Protein AF-A0A5S9M866-F1 (afdb_monomer)

Organism: Bacillus safensis (NCBI:txid561879)

Radius of gyration: 21.75 Å; Cα contacts (8 Å, |Δi|>4): 40; chains: 1; bounding box: 40×24×72 Å

Solvent-accessible surface area (backbone atoms only — not comparable to full-atom values): 5400 Å² total; per-residue (Å²): 116,67,68,61,49,43,33,38,80,28,44,77,62,68,90,76,37,72,43,58,76,47,72,82,81,92,61,94,70,91,79,75,57,71,65,60,52,52,54,52,51,53,50,42,36,75,75,72,30,67,89,76,56,78,90,66,84,77,79,80,82,77,78,79,75,78,78,77,79,79,71,79,84,86,78,83,93,126

Secondary structure (DSSP, 8-state):
-HHHHHHHH-EE-GGG-EE--S--SS-------HHHHHHHHHHHHHHH-GGGS--S-PPP------------------

Sequence (78 aa):
MMIAQQLYEGIDLGKEGTVGLITYMRTDSTRISNTAIEEVSAFIDQTYGKNFLNTTKRPAKRMKMHKMLTKPSARLLR

Structure (mmCIF, N/CA/C/O backbone):
data_AF-A0A5S9M866-F1
#
_entry.id   AF-A0A5S9M866-F1
#
loop_
_atom_site.group_PDB
_atom_site.id
_atom_site.type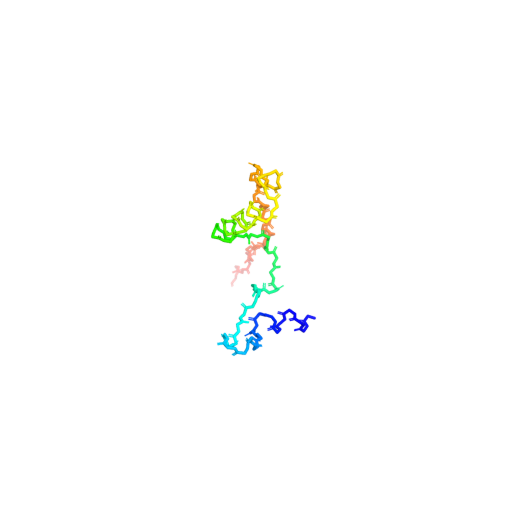_symbol
_atom_site.label_atom_id
_atom_site.label_alt_id
_atom_site.label_comp_id
_atom_site.label_asym_id
_atom_site.label_entity_id
_atom_site.label_seq_id
_atom_site.pdbx_PDB_ins_code
_atom_site.Cartn_x
_atom_site.Cartn_y
_atom_site.Cartn_z
_atom_site.occupancy
_atom_site.B_iso_or_equiv
_atom_site.auth_seq_id
_atom_site.auth_comp_id
_atom_site.auth_asym_id
_atom_site.auth_atom_id
_atom_site.pdbx_PDB_model_num
ATOM 1 N N . MET A 1 1 ? 6.756 9.619 -13.832 1.00 80.81 1 MET A N 1
ATOM 2 C CA . MET A 1 1 ? 6.549 8.302 -13.183 1.00 80.81 1 MET A CA 1
ATOM 3 C C . MET A 1 1 ? 7.855 7.639 -12.719 1.00 80.81 1 MET A C 1
ATOM 5 O O . MET A 1 1 ? 7.852 6.439 -12.501 1.00 80.81 1 MET A O 1
ATOM 9 N N . MET A 1 2 ? 8.959 8.378 -12.525 1.00 92.00 2 MET A N 1
ATOM 10 C CA . MET A 1 2 ? 10.233 7.770 -12.095 1.00 92.00 2 MET A CA 1
ATOM 11 C C . MET A 1 2 ? 10.185 7.225 -10.663 1.00 92.00 2 MET A C 1
ATOM 13 O O . MET A 1 2 ? 10.567 6.088 -10.442 1.00 92.00 2 MET A O 1
ATOM 17 N N . ILE A 1 3 ? 9.647 7.999 -9.716 1.00 96.06 3 ILE A N 1
ATOM 18 C CA . ILE A 1 3 ? 9.627 7.611 -8.295 1.00 96.06 3 ILE A CA 1
ATOM 19 C C . ILE A 1 3 ? 8.840 6.309 -8.085 1.00 96.06 3 ILE A C 1
ATOM 21 O O . ILE A 1 3 ? 9.318 5.385 -7.446 1.00 96.06 3 I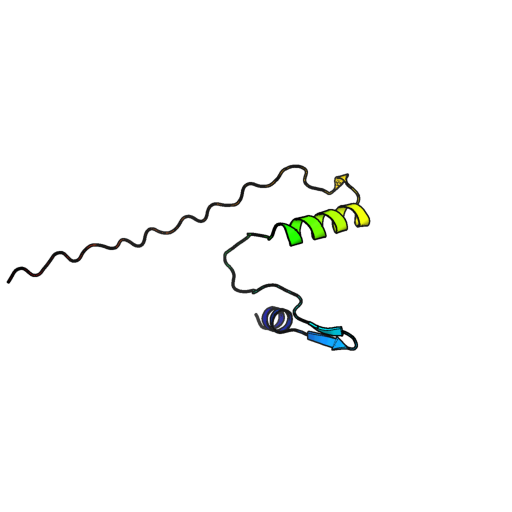LE A O 1
ATOM 25 N N . ALA A 1 4 ? 7.649 6.197 -8.680 1.00 96.00 4 ALA A N 1
ATOM 26 C CA . ALA A 1 4 ? 6.838 4.986 -8.570 1.00 96.00 4 ALA A CA 1
ATOM 27 C C . ALA A 1 4 ? 7.511 3.755 -9.209 1.00 96.00 4 ALA A C 1
ATOM 29 O O . ALA A 1 4 ? 7.363 2.656 -8.690 1.00 96.00 4 ALA A O 1
ATOM 30 N N . GLN A 1 5 ? 8.268 3.932 -10.302 1.00 96.19 5 GLN A N 1
ATOM 31 C CA . GLN A 1 5 ? 9.050 2.840 -10.896 1.00 96.19 5 GLN A CA 1
ATOM 32 C C . GLN A 1 5 ? 10.084 2.315 -9.893 1.00 96.19 5 GLN A C 1
ATOM 34 O O . GLN A 1 5 ? 10.135 1.114 -9.656 1.00 96.19 5 GLN A O 1
ATOM 39 N N . GLN A 1 6 ? 10.835 3.216 -9.253 1.00 95.38 6 GLN A N 1
ATOM 40 C CA . GLN A 1 6 ? 11.852 2.854 -8.261 1.00 95.38 6 GLN A CA 1
ATOM 41 C C . GLN A 1 6 ? 11.243 2.136 -7.053 1.00 95.38 6 GLN A C 1
ATOM 43 O O . GLN A 1 6 ? 11.778 1.136 -6.597 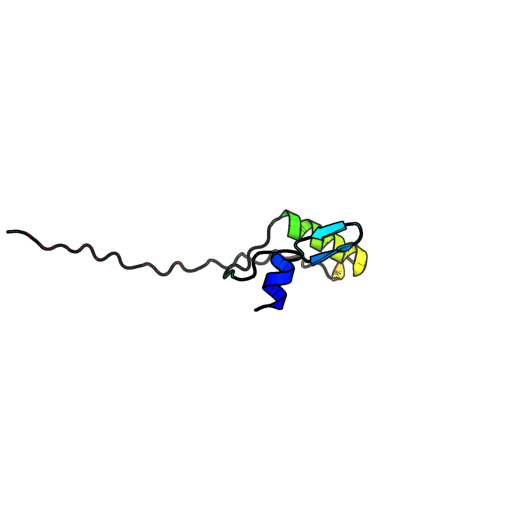1.00 95.38 6 GLN A O 1
ATOM 48 N N . LEU A 1 7 ? 10.088 2.593 -6.561 1.00 96.81 7 LEU A N 1
ATOM 49 C CA . LEU A 1 7 ? 9.403 1.934 -5.444 1.00 96.81 7 LEU A CA 1
ATOM 50 C C . LEU A 1 7 ? 8.887 0.530 -5.801 1.00 96.81 7 LEU A C 1
ATOM 52 O O . LEU A 1 7 ? 8.777 -0.308 -4.912 1.00 96.81 7 LEU A O 1
ATOM 56 N N . TYR A 1 8 ? 8.549 0.274 -7.069 1.00 96.62 8 TYR A N 1
ATOM 57 C CA . TYR A 1 8 ? 8.109 -1.044 -7.537 1.00 96.62 8 TYR A CA 1
ATOM 58 C C . TYR A 1 8 ? 9.288 -1.999 -7.777 1.00 96.62 8 TYR A C 1
ATOM 60 O O . TYR A 1 8 ? 9.230 -3.152 -7.362 1.00 96.62 8 TYR A O 1
ATOM 68 N N . GLU A 1 9 ? 10.349 -1.525 -8.438 1.00 95.69 9 GLU A N 1
ATOM 69 C CA . GLU A 1 9 ? 11.571 -2.310 -8.695 1.00 95.69 9 GLU A CA 1
ATOM 70 C C . GLU A 1 9 ? 12.349 -2.598 -7.412 1.00 95.69 9 GLU A C 1
ATOM 72 O O . GLU A 1 9 ? 12.993 -3.639 -7.288 1.00 95.69 9 GLU A O 1
ATOM 77 N N . GLY A 1 10 ? 12.228 -1.690 -6.450 1.00 95.00 10 GLY A N 1
ATOM 78 C CA . GLY A 1 10 ? 12.740 -1.820 -5.108 1.00 95.00 10 GLY A CA 1
ATOM 79 C C . GLY A 1 10 ? 13.772 -0.759 -4.774 1.00 95.00 10 GLY A C 1
ATOM 80 O O . GLY A 1 10 ? 14.510 -0.262 -5.627 1.00 95.00 10 GLY A O 1
ATOM 81 N N . ILE A 1 11 ? 13.812 -0.417 -3.492 1.00 94.38 11 ILE A N 1
ATOM 82 C CA . ILE A 1 11 ? 14.819 0.477 -2.931 1.00 94.38 11 ILE A CA 1
ATOM 83 C C . ILE A 1 11 ? 15.652 -0.281 -1.905 1.00 94.38 11 ILE A C 1
ATOM 85 O O . ILE A 1 11 ? 15.159 -1.210 -1.266 1.00 94.38 11 ILE A O 1
ATOM 89 N N . ASP A 1 12 ? 16.918 0.099 -1.770 1.00 94.56 12 ASP A N 1
ATOM 90 C CA . ASP A 1 12 ? 17.793 -0.462 -0.747 1.00 94.56 12 ASP A CA 1
ATOM 91 C C . ASP A 1 12 ? 17.409 0.095 0.633 1.00 94.56 12 ASP A C 1
ATOM 93 O O . ASP A 1 12 ? 17.503 1.301 0.879 1.00 94.56 12 ASP A O 1
ATOM 97 N N . LEU A 1 13 ? 16.955 -0.792 1.520 1.00 93.19 13 LEU A N 1
ATOM 98 C CA . LEU A 1 13 ? 16.615 -0.501 2.915 1.00 93.19 13 LEU A CA 1
ATOM 99 C C . LEU A 1 13 ? 17.750 -0.899 3.878 1.00 93.19 13 LEU A C 1
ATOM 101 O O . LEU A 1 13 ? 17.546 -1.078 5.083 1.00 93.19 13 LEU A O 1
ATOM 105 N N . GLY A 1 14 ? 18.972 -1.045 3.364 1.00 91.94 14 GLY A N 1
ATOM 106 C CA . GLY A 1 14 ? 20.160 -1.363 4.141 1.00 91.94 14 GLY A CA 1
ATOM 107 C C . GLY A 1 14 ? 20.138 -2.809 4.621 1.00 91.94 14 GLY A C 1
ATOM 108 O O . GLY A 1 14 ? 20.485 -3.725 3.883 1.00 91.94 14 GLY A O 1
ATOM 109 N N . LYS A 1 15 ? 19.740 -3.040 5.879 1.00 89.75 15 LYS A N 1
ATOM 110 C CA . LYS A 1 15 ? 19.763 -4.392 6.474 1.00 89.75 15 LYS A CA 1
ATOM 111 C C . LYS A 1 15 ? 18.717 -5.334 5.877 1.00 89.75 15 LYS A C 1
ATOM 113 O O . LYS A 1 15 ? 18.916 -6.543 5.913 1.00 89.75 15 LYS A O 1
ATOM 118 N N . GLU A 1 16 ? 17.627 -4.786 5.350 1.00 86.75 16 GLU A N 1
ATOM 119 C CA . GLU A 1 16 ? 16.542 -5.554 4.724 1.00 86.75 16 GLU A CA 1
ATOM 120 C C . GLU A 1 16 ? 16.794 -5.816 3.228 1.00 86.75 16 GLU A C 1
ATOM 122 O O . GLU A 1 16 ? 16.042 -6.550 2.591 1.00 86.75 16 GLU A O 1
ATOM 127 N N . GLY A 1 17 ? 17.882 -5.264 2.675 1.00 92.50 17 GLY A N 1
ATOM 128 C CA . GLY A 1 17 ? 18.223 -5.371 1.261 1.00 92.50 17 GLY A CA 1
ATOM 129 C C . GLY A 1 17 ? 17.276 -4.579 0.360 1.00 92.50 17 GLY A C 1
ATOM 130 O O . GLY A 1 17 ? 16.655 -3.599 0.773 1.00 92.50 17 GLY A O 1
ATOM 131 N N . THR A 1 18 ? 17.186 -4.992 -0.904 1.00 94.69 18 THR A N 1
ATOM 132 C CA . THR A 1 18 ? 16.323 -4.345 -1.899 1.00 94.69 18 THR A CA 1
ATOM 133 C C . THR A 1 18 ? 14.888 -4.849 -1.783 1.00 94.69 18 THR A C 1
ATOM 135 O O . THR A 1 18 ? 14.627 -6.031 -2.012 1.00 94.69 18 THR A O 1
ATOM 138 N N . VAL A 1 19 ? 13.953 -3.949 -1.469 1.00 96.06 19 VAL A N 1
ATOM 139 C CA . VAL A 1 19 ? 12.541 -4.289 -1.238 1.00 96.06 19 VAL A CA 1
ATOM 140 C C . VAL A 1 19 ? 11.624 -3.455 -2.126 1.00 96.06 19 VAL A C 1
ATOM 142 O O . VAL A 1 19 ? 11.739 -2.229 -2.178 1.00 96.06 19 VAL A O 1
ATOM 145 N N . GLY A 1 20 ? 10.684 -4.122 -2.801 1.00 95.56 20 GLY A N 1
ATOM 146 C CA . GLY A 1 20 ? 9.579 -3.482 -3.517 1.00 95.56 20 GLY A CA 1
ATOM 147 C C . GLY A 1 20 ? 8.511 -2.988 -2.541 1.00 95.56 20 GLY A C 1
ATOM 148 O O . GLY A 1 20 ? 7.930 -3.777 -1.799 1.00 95.56 20 GLY A O 1
ATOM 149 N N . LEU A 1 21 ? 8.248 -1.684 -2.542 1.00 95.75 21 LEU A N 1
ATOM 150 C CA . LEU A 1 21 ? 7.383 -1.013 -1.566 1.00 95.75 21 LEU A CA 1
ATOM 151 C C . LEU A 1 21 ? 5.952 -0.780 -2.052 1.00 95.75 21 LEU A C 1
ATOM 153 O O . LEU A 1 21 ? 5.059 -0.528 -1.245 1.00 95.75 21 LEU A O 1
ATOM 157 N N . ILE A 1 22 ? 5.721 -0.826 -3.363 1.00 96.75 22 ILE A N 1
ATOM 158 C CA . ILE A 1 22 ? 4.389 -0.645 -3.945 1.00 96.75 22 ILE A CA 1
ATOM 159 C C . ILE A 1 22 ? 4.079 -1.740 -4.961 1.00 96.75 22 ILE A C 1
ATOM 161 O O . ILE A 1 22 ? 4.970 -2.342 -5.555 1.00 96.75 22 ILE A O 1
ATOM 165 N N . THR A 1 23 ? 2.791 -1.959 -5.218 1.00 96.31 23 THR A N 1
ATOM 166 C CA . THR A 1 23 ? 2.335 -2.770 -6.352 1.00 96.31 23 THR A CA 1
ATOM 167 C C . THR A 1 23 ? 2.558 -2.050 -7.681 1.00 96.31 23 THR A C 1
ATOM 169 O O . THR A 1 23 ? 2.808 -0.846 -7.721 1.00 96.31 23 THR A O 1
ATOM 172 N N . TYR A 1 24 ? 2.385 -2.774 -8.788 1.00 95.69 24 TYR A N 1
ATOM 173 C CA . TYR A 1 24 ? 2.545 -2.220 -10.129 1.00 95.69 24 TYR A CA 1
ATOM 174 C C . TYR A 1 24 ? 1.724 -0.937 -10.341 1.00 95.69 24 TYR A C 1
ATOM 176 O O . TYR A 1 24 ? 0.497 -0.921 -10.247 1.00 95.69 24 TYR A O 1
ATOM 184 N N . MET A 1 25 ? 2.426 0.150 -10.646 1.00 95.62 25 MET A N 1
ATOM 185 C CA . MET A 1 25 ? 1.891 1.511 -10.720 1.00 95.62 25 MET A CA 1
ATOM 186 C C . MET A 1 25 ? 1.058 1.801 -11.976 1.00 95.62 25 MET A C 1
ATOM 188 O O . MET A 1 25 ? 0.323 2.785 -12.004 1.00 95.62 25 MET A O 1
ATOM 192 N N . ARG A 1 26 ? 1.160 0.983 -13.033 1.00 94.94 26 ARG A N 1
ATOM 193 C CA . ARG A 1 26 ? 0.349 1.138 -14.256 1.00 94.94 26 ARG A CA 1
ATOM 194 C C . ARG A 1 26 ? -0.836 0.176 -14.221 1.00 94.94 26 ARG A C 1
ATOM 196 O O . ARG A 1 26 ? -0.871 -0.808 -14.952 1.00 94.94 26 ARG A O 1
ATOM 203 N N . THR A 1 27 ? -1.794 0.463 -13.350 1.00 94.31 27 THR A N 1
ATOM 204 C CA . THR A 1 27 ? -3.032 -0.309 -13.192 1.00 94.31 27 THR A CA 1
ATOM 205 C C . THR A 1 27 ? -4.248 0.603 -13.334 1.00 94.31 27 THR A C 1
ATOM 207 O O . THR A 1 27 ? -4.240 1.740 -12.867 1.00 94.31 27 THR A O 1
ATOM 210 N N . ASP A 1 28 ? -5.298 0.113 -13.984 1.00 94.94 28 ASP A N 1
ATOM 211 C CA . ASP A 1 28 ? -6.630 0.729 -14.029 1.00 94.94 28 ASP A CA 1
ATOM 212 C C . ASP A 1 28 ? -7.582 0.133 -12.971 1.00 94.94 28 ASP A C 1
ATOM 214 O O . ASP A 1 28 ? -8.729 0.566 -12.821 1.00 94.94 28 ASP A O 1
ATOM 218 N N . SER A 1 29 ? -7.099 -0.851 -12.211 1.00 92.06 29 SER A N 1
ATOM 219 C CA . SER A 1 29 ? -7.850 -1.551 -11.180 1.00 92.06 29 SER A CA 1
ATOM 220 C C . SER A 1 29 ? -7.731 -0.856 -9.827 1.00 92.06 29 SER A C 1
ATOM 222 O O . SER A 1 29 ? -6.638 -0.569 -9.347 1.00 92.06 29 SER A O 1
ATOM 224 N N . THR A 1 30 ? -8.870 -0.673 -9.155 1.00 92.25 30 THR A N 1
ATOM 225 C CA . THR A 1 30 ? -8.941 -0.270 -7.739 1.00 92.25 30 THR A CA 1
ATOM 226 C C . THR A 1 30 ? -9.161 -1.472 -6.814 1.00 92.25 30 THR A C 1
ATOM 228 O O . THR A 1 30 ? -9.677 -1.322 -5.706 1.00 92.25 30 THR A O 1
ATOM 231 N N . ARG A 1 31 ? -8.888 -2.691 -7.298 1.00 91.56 31 ARG A N 1
ATOM 232 C CA . ARG A 1 31 ? -9.072 -3.930 -6.536 1.00 91.56 31 ARG A CA 1
ATOM 233 C C . ARG A 1 31 ? -7.909 -4.126 -5.566 1.00 91.56 31 ARG A C 1
ATOM 235 O O . ARG A 1 31 ? -6.755 -4.028 -5.960 1.00 91.56 31 ARG A O 1
ATOM 242 N N . ILE A 1 32 ? -8.235 -4.508 -4.337 1.00 91.44 32 ILE A N 1
ATOM 243 C CA . ILE A 1 32 ? -7.280 -4.834 -3.273 1.00 91.44 32 ILE A CA 1
ATOM 244 C C . ILE A 1 32 ? -7.459 -6.320 -2.915 1.00 91.44 32 ILE A C 1
ATOM 246 O O . ILE A 1 32 ? -8.573 -6.844 -3.023 1.00 91.44 32 ILE A O 1
ATOM 250 N N . SER A 1 33 ? -6.382 -7.033 -2.568 1.00 93.81 33 SER A N 1
ATOM 251 C CA . SER A 1 33 ? -6.470 -8.421 -2.089 1.00 93.81 33 SER A CA 1
ATOM 252 C C . SER A 1 33 ? -7.104 -8.482 -0.696 1.00 93.81 33 SER A C 1
ATOM 254 O O . SER A 1 33 ? -7.024 -7.529 0.073 1.00 93.81 33 SER A O 1
ATOM 256 N N . ASN A 1 34 ? -7.713 -9.619 -0.347 1.00 92.50 34 ASN A N 1
ATOM 257 C CA . ASN A 1 34 ? -8.280 -9.796 0.993 1.00 92.50 34 ASN A CA 1
ATOM 258 C C . ASN A 1 34 ? -7.199 -9.708 2.083 1.00 92.50 34 ASN A C 1
ATOM 260 O O . ASN A 1 34 ? -7.444 -9.093 3.111 1.00 92.50 34 ASN A O 1
ATOM 264 N N . THR A 1 35 ? -5.992 -10.220 1.814 1.00 95.00 35 THR A N 1
ATOM 265 C CA . THR A 1 35 ? -4.850 -10.152 2.740 1.00 95.00 35 THR A CA 1
ATOM 266 C C . THR A 1 35 ? -4.472 -8.713 3.087 1.00 95.00 35 THR A C 1
ATOM 268 O O . THR A 1 35 ? -4.440 -8.353 4.256 1.00 95.00 35 THR A O 1
ATOM 271 N N . ALA A 1 36 ? -4.309 -7.847 2.081 1.00 94.94 36 ALA A N 1
ATOM 272 C CA . ALA A 1 36 ? -3.984 -6.440 2.305 1.00 94.94 36 ALA A CA 1
ATOM 273 C C . ALA A 1 36 ? -5.121 -5.690 3.024 1.00 94.94 36 ALA A C 1
ATOM 275 O O . ALA A 1 36 ? -4.865 -4.778 3.804 1.00 94.94 36 ALA A O 1
ATOM 276 N N . ILE A 1 37 ? -6.385 -6.069 2.789 1.00 92.75 37 ILE A N 1
ATOM 277 C CA . ILE A 1 37 ? -7.532 -5.496 3.514 1.00 92.75 37 ILE A CA 1
ATOM 278 C C . ILE A 1 37 ? -7.475 -5.870 5.001 1.00 92.75 37 ILE A C 1
ATOM 280 O O . ILE A 1 37 ? -7.719 -5.010 5.847 1.00 92.75 37 ILE A O 1
ATOM 284 N N . GLU A 1 38 ? -7.177 -7.128 5.320 1.00 93.81 38 GLU A N 1
ATOM 285 C CA . GLU A 1 38 ? -7.075 -7.618 6.699 1.00 93.81 38 GLU A CA 1
ATOM 286 C C . GLU A 1 38 ? -5.912 -6.953 7.445 1.00 93.81 38 GLU A C 1
ATOM 288 O O . GLU A 1 38 ? -6.120 -6.412 8.532 1.00 93.81 38 GLU A O 1
ATOM 293 N N . GLU A 1 39 ? -4.730 -6.892 6.826 1.00 96.00 39 GLU A N 1
ATOM 294 C CA . GLU A 1 39 ? -3.537 -6.239 7.382 1.00 96.00 39 GLU A CA 1
ATOM 295 C C . GLU A 1 39 ? -3.775 -4.750 7.665 1.00 96.00 39 GLU A C 1
ATOM 297 O O . GLU A 1 39 ? -3.526 -4.272 8.774 1.00 96.00 39 GLU A O 1
ATOM 302 N N . VAL A 1 40 ? -4.331 -4.013 6.697 1.00 94.75 40 VAL A N 1
ATOM 303 C CA . VAL A 1 40 ? -4.638 -2.584 6.869 1.00 94.75 40 VAL A CA 1
ATOM 304 C C . VAL A 1 40 ? -5.718 -2.369 7.929 1.00 94.75 40 VAL A C 1
ATOM 306 O O . VAL A 1 40 ? -5.629 -1.420 8.706 1.00 94.75 40 VAL A O 1
ATOM 309 N N . SER A 1 41 ? -6.727 -3.240 8.002 1.00 93.31 41 SER A N 1
ATOM 310 C CA . SER A 1 41 ? -7.774 -3.131 9.0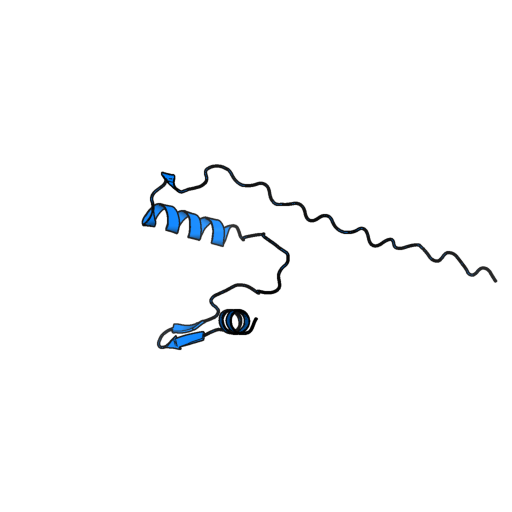28 1.00 93.31 41 SER A CA 1
ATOM 311 C C . SER A 1 41 ? -7.200 -3.331 10.432 1.00 93.31 41 SER A C 1
ATOM 313 O O . SER A 1 41 ? -7.523 -2.565 11.339 1.00 93.31 41 SER A O 1
ATOM 315 N N . ALA A 1 42 ? -6.305 -4.305 10.610 1.00 95.12 42 ALA A N 1
ATOM 316 C CA . ALA A 1 42 ? -5.609 -4.509 11.877 1.00 95.12 42 ALA A CA 1
ATOM 317 C C . ALA A 1 42 ? -4.729 -3.301 12.241 1.00 95.12 42 ALA A C 1
ATOM 319 O O . ALA A 1 42 ? -4.780 -2.824 13.375 1.00 95.12 42 ALA A O 1
ATOM 320 N N . PHE A 1 43 ? -3.982 -2.760 11.272 1.00 96.50 43 PHE A N 1
ATOM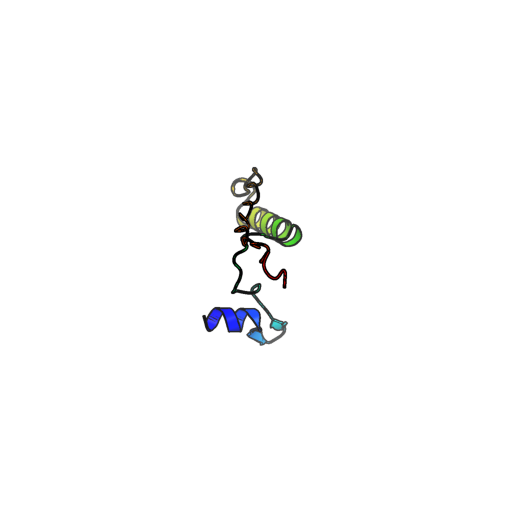 321 C CA . PHE A 1 43 ? -3.156 -1.569 11.473 1.00 96.50 43 PHE A CA 1
ATOM 322 C C . PHE A 1 43 ? -3.985 -0.345 11.889 1.00 96.50 43 PHE A C 1
ATOM 324 O O . PHE A 1 43 ? -3.599 0.382 12.807 1.00 96.50 43 PHE A O 1
ATOM 331 N N . ILE A 1 44 ? -5.138 -0.120 11.247 1.00 95.00 44 ILE A N 1
ATOM 332 C CA . ILE A 1 44 ? -6.027 1.000 11.580 1.00 95.00 44 ILE A CA 1
ATOM 333 C C . ILE A 1 44 ? -6.606 0.836 12.985 1.00 95.00 44 ILE A C 1
ATOM 335 O O . ILE A 1 44 ? -6.621 1.807 13.740 1.00 95.00 44 ILE A O 1
ATOM 339 N N . ASP A 1 45 ? -7.051 -0.369 13.351 1.00 94.19 45 ASP A N 1
ATOM 340 C CA . ASP A 1 45 ? -7.580 -0.631 14.693 1.00 94.19 45 ASP A CA 1
ATOM 341 C C . ASP A 1 45 ? -6.529 -0.337 15.771 1.00 94.19 45 ASP A C 1
ATOM 343 O O . ASP A 1 45 ? -6.794 0.389 16.725 1.00 94.19 45 ASP A O 1
ATOM 347 N N . GLN A 1 46 ? -5.301 -0.822 15.575 1.00 96.38 46 GLN A N 1
ATOM 348 C CA . GLN A 1 46 ? -4.209 -0.629 16.532 1.00 96.38 46 GLN A CA 1
ATOM 349 C C . GLN A 1 46 ? -3.755 0.831 16.640 1.00 96.38 46 GLN A C 1
ATOM 351 O O . GLN A 1 46 ? -3.423 1.289 17.730 1.00 96.38 46 GLN A O 1
ATOM 356 N N . THR A 1 47 ? -3.734 1.559 15.523 1.00 97.19 47 THR A N 1
ATOM 357 C CA . THR A 1 47 ? -3.147 2.908 15.466 1.00 97.19 47 THR A CA 1
ATOM 358 C C . THR A 1 47 ? -4.164 4.010 15.763 1.00 97.19 47 THR A C 1
ATOM 360 O O . THR A 1 47 ? -3.821 5.016 16.381 1.00 97.19 47 THR A O 1
ATOM 363 N N . TYR A 1 48 ? -5.414 3.840 15.326 1.00 94.94 48 TYR A N 1
ATOM 364 C CA . TYR A 1 48 ? -6.450 4.881 15.369 1.00 94.94 48 TYR A CA 1
ATOM 365 C C . TYR A 1 48 ? -7.716 4.447 16.124 1.00 94.94 48 TYR A C 1
ATOM 367 O O . TYR A 1 48 ? -8.526 5.294 16.505 1.00 94.94 48 TYR A O 1
ATOM 375 N N . GLY A 1 49 ? -7.890 3.146 16.369 1.00 91.19 49 GLY A N 1
ATOM 376 C CA . GLY A 1 49 ? -9.054 2.573 17.037 1.00 91.19 49 GLY A CA 1
ATOM 377 C C . GLY A 1 49 ? -10.212 2.232 16.094 1.00 91.19 49 GLY A C 1
ATOM 378 O O . GLY A 1 49 ? -10.380 2.802 15.013 1.00 91.19 49 GLY A O 1
ATOM 379 N N . LYS A 1 50 ? -11.075 1.316 16.551 1.00 90.88 50 LYS A N 1
ATOM 380 C CA . LYS A 1 50 ? -12.215 0.747 15.798 1.00 90.88 50 LYS A CA 1
ATOM 381 C C . LYS A 1 50 ? -13.156 1.757 15.146 1.00 90.88 50 LYS A C 1
ATOM 383 O O . LYS A 1 50 ? -13.770 1.432 14.135 1.00 90.88 50 LYS A O 1
ATOM 388 N N . ASN A 1 51 ? -13.265 2.971 15.683 1.00 91.50 51 ASN A N 1
ATOM 389 C CA . ASN A 1 51 ? -14.147 4.011 15.145 1.00 91.50 51 ASN A CA 1
ATOM 390 C C . ASN A 1 51 ? -13.738 4.477 13.735 1.00 91.50 51 ASN A C 1
ATOM 392 O O . ASN A 1 51 ? -14.563 5.043 13.020 1.00 91.50 51 ASN A O 1
ATOM 396 N N . PHE A 1 52 ? -12.487 4.231 13.329 1.00 90.56 52 PHE A N 1
ATOM 397 C CA . PHE A 1 52 ? -11.968 4.571 12.002 1.00 90.56 52 PHE A CA 1
ATOM 398 C C . PHE A 1 52 ? -12.062 3.418 10.995 1.00 90.56 52 PHE A C 1
ATOM 400 O O . PHE A 1 52 ? -11.727 3.595 9.821 1.00 90.56 52 PHE A O 1
ATOM 407 N N . LEU A 1 53 ? -12.545 2.243 11.413 1.00 88.12 53 LEU A N 1
ATOM 408 C CA . LEU A 1 53 ? -12.807 1.143 10.496 1.00 88.12 53 LEU A CA 1
ATOM 409 C C . LEU A 1 53 ? -14.128 1.359 9.765 1.00 88.12 53 LEU A C 1
ATOM 411 O O . LEU A 1 53 ? -15.181 1.582 10.361 1.00 88.12 53 LEU A O 1
ATOM 415 N N . ASN A 1 54 ? -14.083 1.236 8.441 1.00 76.00 54 ASN A N 1
ATOM 416 C CA . ASN A 1 54 ? -15.298 1.244 7.648 1.00 76.00 54 ASN A CA 1
ATOM 417 C C . ASN A 1 54 ? -16.039 -0.088 7.841 1.00 76.00 54 ASN A C 1
ATOM 419 O O . ASN A 1 54 ? -15.588 -1.135 7.378 1.00 76.00 54 ASN A O 1
ATOM 423 N N . THR A 1 55 ? -17.198 -0.044 8.492 1.00 69.94 55 THR A N 1
ATOM 424 C CA . THR A 1 55 ? -18.029 -1.229 8.763 1.00 69.94 55 THR A CA 1
ATOM 425 C C . THR A 1 55 ? -18.737 -1.756 7.511 1.00 69.94 55 THR A C 1
ATOM 427 O O . THR A 1 55 ? -19.219 -2.888 7.493 1.00 69.94 55 THR A O 1
ATOM 430 N N . THR A 1 56 ? -18.779 -0.961 6.435 1.00 67.00 56 THR A N 1
ATOM 431 C CA . THR A 1 56 ? -19.467 -1.309 5.188 1.00 67.00 56 THR A CA 1
ATOM 432 C C . THR A 1 56 ? -18.465 -1.642 4.081 1.00 67.00 56 THR A C 1
ATOM 434 O O . THR A 1 56 ? -17.696 -0.791 3.620 1.00 67.00 56 THR A O 1
ATOM 437 N N . LYS A 1 57 ? -18.467 -2.899 3.610 1.00 64.19 57 LYS A N 1
ATOM 438 C CA . LYS A 1 57 ? -17.692 -3.291 2.422 1.00 64.19 57 LYS A CA 1
ATOM 439 C C . LYS A 1 57 ? -18.202 -2.495 1.222 1.00 64.19 57 LYS A C 1
ATOM 441 O O . LYS A 1 57 ? -19.350 -2.654 0.811 1.00 64.19 57 LYS A O 1
ATOM 446 N N . ARG A 1 58 ? -17.352 -1.642 0.641 1.00 68.06 58 ARG A N 1
ATOM 447 C CA . ARG A 1 58 ? -17.698 -0.932 -0.597 1.00 68.0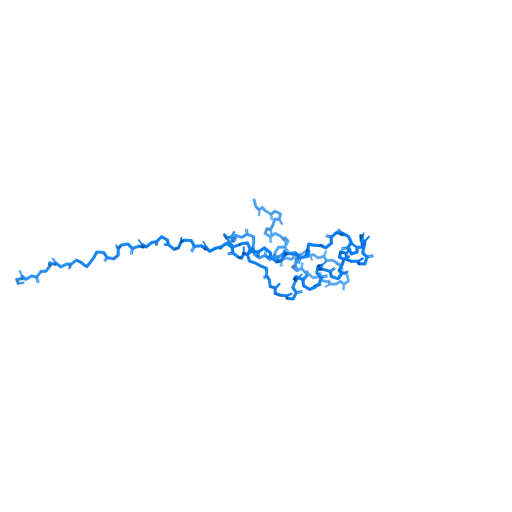6 58 ARG A CA 1
ATOM 448 C C . ARG A 1 58 ? -17.865 -1.957 -1.727 1.00 68.06 58 ARG A C 1
ATOM 450 O O . ARG A 1 58 ? -16.977 -2.795 -1.899 1.00 68.06 58 ARG A O 1
ATOM 457 N N . PRO A 1 59 ? -18.963 -1.915 -2.501 1.00 60.59 59 PRO A N 1
ATOM 458 C CA . PRO A 1 59 ? -19.140 -2.826 -3.621 1.00 60.59 59 PRO A CA 1
ATOM 459 C C . P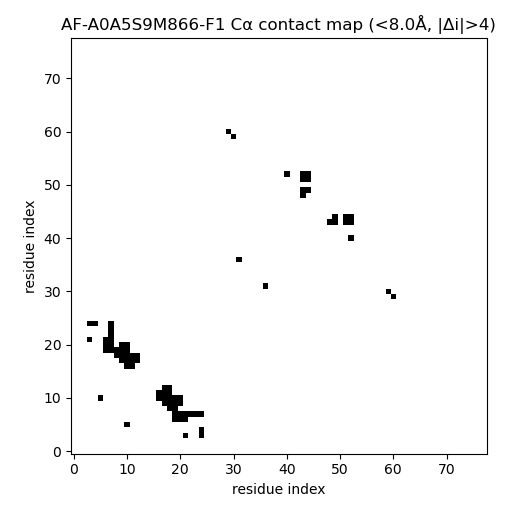RO A 1 59 ? -18.037 -2.591 -4.658 1.00 60.59 59 PRO A C 1
ATOM 461 O O . PRO A 1 59 ? -17.724 -1.450 -5.005 1.00 60.59 59 PRO A O 1
ATOM 464 N N . ALA A 1 60 ? -17.440 -3.678 -5.152 1.00 62.47 60 ALA A N 1
ATOM 465 C CA . ALA A 1 60 ? -16.417 -3.605 -6.185 1.00 62.47 60 ALA A CA 1
ATOM 466 C C . ALA A 1 60 ? -16.984 -2.918 -7.440 1.00 62.47 60 ALA A C 1
ATOM 468 O O . ALA A 1 60 ? -18.039 -3.296 -7.958 1.00 62.47 60 ALA A O 1
ATOM 469 N N . LYS A 1 61 ? -16.280 -1.898 -7.942 1.00 60.53 61 LYS A N 1
ATOM 470 C CA . LYS A 1 61 ? -16.672 -1.178 -9.157 1.00 60.53 61 LYS A CA 1
ATOM 471 C C . LYS A 1 61 ? -16.546 -2.125 -10.356 1.00 60.53 61 LYS A C 1
ATOM 473 O O . LYS A 1 61 ? -15.443 -2.498 -10.743 1.00 60.53 61 LYS A O 1
ATOM 478 N N . ARG A 1 62 ? -17.676 -2.523 -10.949 1.00 60.28 62 ARG A N 1
ATOM 479 C CA . ARG A 1 62 ? -17.712 -3.375 -12.150 1.00 60.28 62 ARG A CA 1
ATOM 480 C C . ARG A 1 62 ? -17.112 -2.611 -13.335 1.00 60.28 62 ARG A C 1
ATOM 482 O O . ARG A 1 62 ? -17.717 -1.646 -13.805 1.00 60.28 62 ARG A O 1
ATOM 489 N N . MET A 1 63 ? -15.942 -3.027 -13.821 1.00 57.75 63 MET A N 1
ATOM 490 C CA . MET A 1 63 ? -15.376 -2.493 -15.064 1.00 57.75 63 MET A CA 1
ATOM 491 C C . MET A 1 63 ? -16.323 -2.820 -16.222 1.00 57.75 63 MET A C 1
ATOM 493 O O . MET A 1 63 ? -16.645 -3.981 -16.474 1.00 57.75 63 MET A O 1
ATOM 497 N N . LYS A 1 64 ? -16.811 -1.788 -16.919 1.00 53.16 64 LYS A N 1
ATOM 498 C CA . LYS A 1 64 ? -17.534 -1.972 -18.179 1.00 53.16 64 LYS A CA 1
ATOM 499 C C . LYS A 1 64 ? -16.505 -2.397 -19.224 1.00 53.16 64 LYS A C 1
ATOM 501 O O . LYS A 1 64 ? -15.743 -1.555 -19.688 1.00 53.16 64 LYS A O 1
ATOM 506 N N . MET A 1 65 ? -16.476 -3.677 -19.599 1.00 50.78 65 MET A N 1
ATOM 507 C CA . MET A 1 65 ? 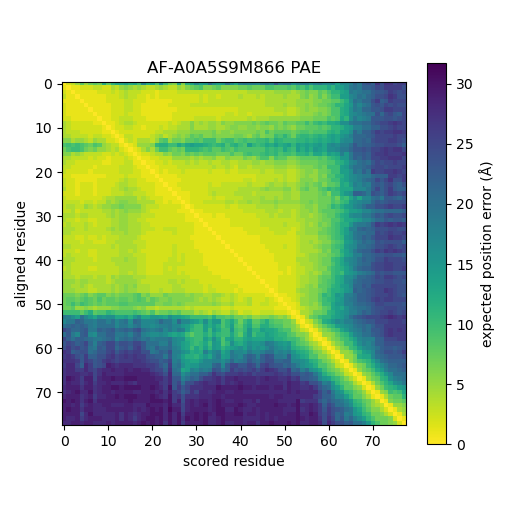-15.767 -4.077 -20.813 1.00 50.78 65 MET A CA 1
ATOM 508 C C . MET A 1 65 ? -16.399 -3.332 -21.990 1.00 50.78 65 MET A C 1
ATOM 510 O O . MET A 1 65 ? -17.582 -3.518 -22.286 1.00 50.78 65 MET A O 1
ATOM 514 N N . HIS A 1 66 ? -15.627 -2.464 -22.643 1.00 53.00 66 HIS A N 1
ATOM 515 C CA . HIS A 1 66 ? -15.998 -1.945 -23.952 1.00 53.00 66 HIS A CA 1
ATOM 516 C C . HIS A 1 66 ? -16.084 -3.155 -24.884 1.00 53.00 66 HIS A C 1
ATOM 518 O O . HIS A 1 66 ? -15.090 -3.836 -25.126 1.00 53.00 66 HIS A O 1
ATOM 524 N N . LYS A 1 67 ? -17.297 -3.473 -25.339 1.00 49.19 67 LYS A N 1
ATOM 525 C CA . LYS A 1 67 ? -17.558 -4.560 -26.280 1.00 49.19 67 LYS A CA 1
ATOM 526 C C . LYS A 1 67 ? -16.851 -4.181 -27.585 1.00 49.19 67 LYS A C 1
ATOM 528 O O . LYS A 1 67 ? -17.385 -3.383 -28.350 1.00 49.19 67 LYS A O 1
ATOM 533 N N . MET A 1 68 ? -15.631 -4.679 -27.812 1.00 45.62 68 MET A N 1
ATOM 534 C CA . MET A 1 68 ? -15.011 -4.616 -29.134 1.00 45.62 68 MET A CA 1
ATOM 535 C C . MET A 1 68 ? -15.967 -5.334 -30.082 1.00 45.62 68 MET A C 1
ATOM 537 O O . MET A 1 68 ? -16.188 -6.538 -29.974 1.00 45.62 68 MET A O 1
ATOM 541 N N . LEU A 1 69 ? -16.610 -4.551 -30.942 1.00 5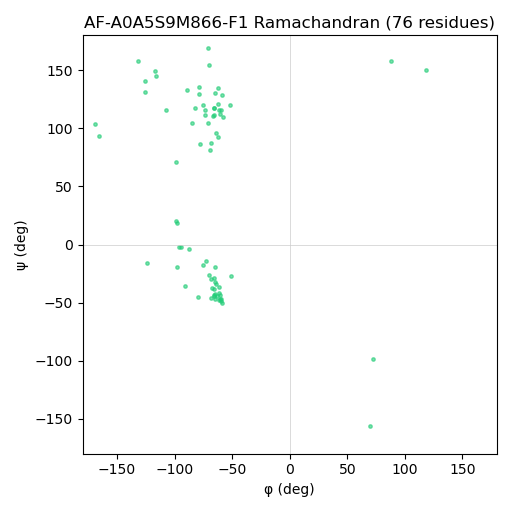1.06 69 LEU A N 1
ATOM 542 C CA . LEU A 1 69 ? -17.459 -5.026 -32.019 1.00 51.06 69 LEU A CA 1
ATOM 543 C C . LEU A 1 69 ? -16.587 -5.854 -32.964 1.00 51.06 69 LEU A C 1
ATOM 545 O O . LEU A 1 69 ? -15.989 -5.315 -33.893 1.00 51.06 69 LEU A O 1
ATOM 549 N N . THR A 1 70 ? -16.525 -7.165 -32.756 1.00 51.91 70 THR A N 1
ATOM 550 C CA . THR A 1 70 ? -16.147 -8.089 -33.818 1.00 51.91 70 THR A CA 1
ATOM 551 C C . THR A 1 70 ? -17.286 -8.076 -34.833 1.00 51.91 70 THR A C 1
ATOM 553 O O . THR A 1 70 ? -18.247 -8.835 -34.744 1.00 51.91 70 THR A O 1
ATOM 556 N N . LYS A 1 71 ? -17.233 -7.145 -35.790 1.00 49.69 71 LYS A N 1
ATOM 557 C CA . LYS A 1 71 ? -18.036 -7.273 -37.007 1.00 49.69 71 LYS A CA 1
ATOM 558 C C . LYS A 1 71 ? -17.494 -8.501 -37.749 1.00 49.69 71 LYS A C 1
ATOM 560 O O . LYS A 1 71 ? -16.320 -8.474 -38.122 1.00 49.69 71 LYS A O 1
ATOM 565 N N . PRO A 1 72 ? -18.276 -9.573 -37.962 1.00 44.69 72 PRO A N 1
ATOM 566 C CA . PRO A 1 72 ? -17.834 -10.638 -38.843 1.00 44.69 72 PRO A CA 1
ATOM 567 C C . PRO A 1 72 ? -17.767 -10.040 -40.250 1.00 44.69 72 PRO A C 1
ATOM 569 O O . PRO A 1 72 ? -18.771 -9.563 -40.780 1.00 44.69 72 PRO A O 1
ATOM 572 N N . SER A 1 73 ? -16.570 -10.007 -40.833 1.00 50.47 73 SER A N 1
ATOM 573 C CA . SER A 1 73 ? -16.386 -9.661 -42.242 1.00 50.47 73 SER A CA 1
ATOM 574 C C . SER A 1 73 ? -16.968 -10.787 -43.092 1.00 50.47 73 SER A C 1
ATOM 576 O O . SER A 1 73 ? -16.265 -11.679 -43.550 1.00 50.47 73 SER A O 1
ATOM 578 N N . ALA A 1 74 ? -18.286 -10.772 -43.267 1.00 55.53 74 ALA A N 1
ATOM 579 C CA . ALA A 1 74 ? -18.978 -11.590 -44.244 1.00 55.53 74 ALA A CA 1
ATOM 580 C C . ALA A 1 74 ? -18.803 -10.947 -45.626 1.00 55.53 74 ALA A C 1
ATOM 582 O O . ALA A 1 74 ? -19.628 -10.141 -46.056 1.00 55.53 74 ALA A O 1
ATOM 583 N N . ARG A 1 75 ? -17.702 -11.271 -46.311 1.00 53.50 75 ARG A N 1
ATOM 584 C CA . ARG A 1 75 ? -17.594 -11.168 -47.774 1.00 53.50 75 ARG A CA 1
ATOM 585 C C . ARG A 1 75 ? -16.329 -11.866 -48.260 1.00 53.50 75 ARG A C 1
ATOM 587 O O . ARG A 1 75 ? -15.249 -11.308 -48.154 1.00 53.50 75 ARG A O 1
ATOM 594 N N . LEU A 1 76 ? -16.492 -13.054 -48.829 1.00 44.72 76 LEU A N 1
ATOM 595 C CA . LEU A 1 76 ? -16.132 -13.306 -50.224 1.00 44.72 76 LEU A CA 1
ATOM 596 C C . LEU A 1 76 ? -16.774 -14.639 -50.642 1.00 44.72 76 LEU A C 1
ATOM 598 O O . LEU A 1 76 ? -16.243 -15.717 -50.412 1.00 44.72 76 LEU A O 1
ATOM 602 N N . LEU A 1 77 ? -17.972 -14.539 -51.218 1.00 44.53 77 LEU A N 1
ATOM 603 C CA . LEU A 1 77 ? -18.416 -15.476 -52.240 1.00 44.53 77 LEU A CA 1
ATOM 604 C C . LEU A 1 77 ? -17.863 -14.935 -53.556 1.00 44.53 77 LEU A C 1
ATOM 606 O O . LEU A 1 77 ? -18.368 -13.922 -54.049 1.00 44.53 77 LEU A O 1
ATOM 610 N N . ARG A 1 78 ? -16.808 -15.568 -54.058 1.00 40.62 78 ARG A N 1
ATOM 611 C CA . ARG A 1 78 ? -16.537 -15.840 -55.473 1.00 40.62 78 ARG A CA 1
ATOM 612 C C . ARG A 1 78 ? -15.302 -16.716 -55.575 1.00 40.62 78 ARG A C 1
ATOM 614 O O . ARG A 1 78 ? -14.310 -16.377 -54.898 1.00 40.62 78 ARG A O 1
#

InterPro domains:
  IPR000380 DNA topoisomerase, type IA [PTHR42785] (1-62)
  IPR013497 DNA topoisomerase, type IA, central [PF01131] (1-64)
  IPR013497 DNA topoisomerase, type IA, central [PS52039] (1-78)
  IPR013826 DNA topoisomerase, type IA, central region, subdomain 3 [G3DSA:1.10.290.10] (1-72)
  IPR023405 DNA topoisomerase, type IA, core domain [SSF56712] (1-59)
  IPR023406 DNA topoisomerase, type IA, active site [PS00396] (5-28)

Foldseek 3Di:
DVVLVDLQQFDQPDVVGTDRNDDDPPDPAPDDDPVVVVVVQVVCCVPPNPVPDDPDDDPGDDDDPPPPPPPPPPDDDD

pLDDT: mean 81.48, std 18.74, range [40.62, 97.19]

Mean predicted aligned error: 11.54 Å